Protein AF-A0A929PJK2-F1 (afdb_monomer_lite)

Secondary structure (DSSP, 8-state):
-PPP---EEEE-SSSEEEES--GGGT--TT-EEEEEEEEEEEE-TTS-EEEEEEEEEEEEEEEEE-SS-EEEEE---

Sequence (77 aa):
MTGIEGKVAGIINVYTVVINRGYEDGIEEDMRFVIYELGEEIKDPEGESLGIFENVKAKVEVVNVQEKFSTAETYET

Structure (mmCIF, N/CA/C/O backbone):
data_AF-A0A929PJK2-F1
#
_entry.id   AF-A0A929PJK2-F1
#
loop_
_atom_site.group_PDB
_atom_site.id
_atom_site.type_symbol
_atom_site.label_atom_id
_atom_site.label_alt_id
_atom_site.label_comp_id
_atom_site.label_asym_id
_atom_site.label_entity_id
_atom_site.label_seq_id
_atom_site.pdbx_PDB_ins_code
_atom_site.Cartn_x
_atom_site.Cartn_y
_atom_site.Cartn_z
_atom_site.occupancy
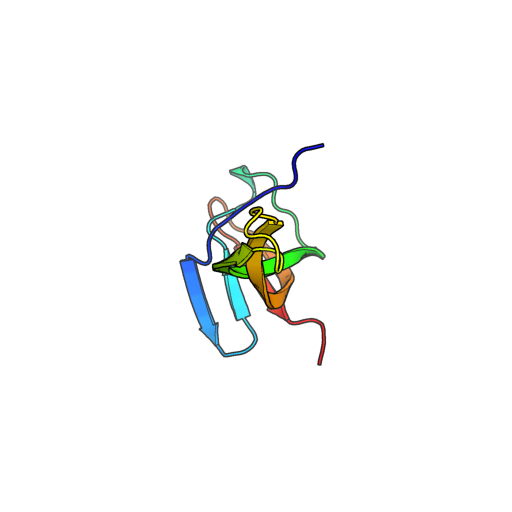_atom_site.B_iso_or_equiv
_atom_site.auth_seq_id
_atom_site.auth_comp_id
_atom_site.auth_asym_id
_atom_site.auth_atom_id
_atom_site.pdbx_PDB_model_num
ATOM 1 N N . MET A 1 1 ? -4.665 17.272 -9.869 1.00 42.72 1 MET A N 1
ATOM 2 C CA . MET A 1 1 ? -5.049 16.603 -8.612 1.00 42.72 1 MET A CA 1
ATOM 3 C C . MET A 1 1 ? -3.954 15.608 -8.321 1.00 42.72 1 MET A C 1
ATOM 5 O O . MET A 1 1 ? -3.759 14.707 -9.122 1.00 42.72 1 MET A O 1
ATOM 9 N N . THR A 1 2 ? -3.163 15.858 -7.288 1.00 65.12 2 THR A N 1
ATOM 10 C CA . THR A 1 2 ? -2.106 14.944 -6.847 1.00 65.12 2 THR A CA 1
ATOM 11 C C . THR A 1 2 ? -2.788 13.840 -6.042 1.00 65.12 2 THR A C 1
ATOM 13 O O . THR A 1 2 ? -3.576 14.162 -5.154 1.00 65.12 2 THR A O 1
ATOM 16 N N . GLY A 1 3 ? -2.580 12.572 -6.396 1.00 84.75 3 GLY A N 1
ATOM 17 C CA . GLY A 1 3 ? -3.090 11.451 -5.601 1.00 84.75 3 GLY A CA 1
ATOM 18 C C . GLY A 1 3 ? -2.425 11.413 -4.222 1.00 84.75 3 GLY A C 1
ATOM 19 O O . GLY A 1 3 ? -1.354 11.991 -4.037 1.00 84.75 3 GLY A O 1
ATOM 20 N N . ILE A 1 4 ? -3.058 10.756 -3.248 1.00 94.88 4 ILE A N 1
ATOM 21 C CA . ILE A 1 4 ? -2.415 10.488 -1.958 1.00 94.88 4 ILE A CA 1
ATOM 22 C C . ILE A 1 4 ? -1.436 9.331 -2.157 1.00 94.88 4 ILE A C 1
ATOM 24 O O . ILE A 1 4 ? -1.809 8.280 -2.673 1.00 94.88 4 ILE A O 1
ATOM 28 N N . GLU A 1 5 ? -0.193 9.522 -1.723 1.00 95.75 5 GLU A N 1
ATOM 29 C CA . GLU A 1 5 ? 0.851 8.500 -1.762 1.00 95.75 5 GLU A CA 1
ATOM 30 C C . GLU A 1 5 ? 1.311 8.129 -0.347 1.00 95.75 5 GLU A C 1
ATOM 32 O O . GLU A 1 5 ? 1.409 8.962 0.566 1.00 95.75 5 GLU A O 1
ATOM 37 N N . GLY A 1 6 ? 1.629 6.850 -0.166 1.00 96.06 6 GLY A N 1
ATOM 38 C CA . GLY A 1 6 ? 2.067 6.274 1.098 1.00 96.06 6 GLY A CA 1
ATOM 39 C C . GLY A 1 6 ? 3.072 5.149 0.887 1.00 96.06 6 GLY A C 1
ATOM 40 O O . GLY A 1 6 ? 3.403 4.769 -0.232 1.00 96.06 6 GLY A O 1
ATOM 41 N N . LYS A 1 7 ? 3.572 4.612 1.994 1.00 97.88 7 LYS A N 1
ATOM 42 C CA . LYS A 1 7 ? 4.458 3.450 2.042 1.00 97.88 7 LYS A CA 1
ATOM 43 C C . LYS A 1 7 ? 3.799 2.348 2.856 1.00 97.88 7 LYS A C 1
ATOM 45 O O . LYS A 1 7 ? 3.117 2.620 3.847 1.00 97.88 7 LYS A O 1
ATOM 50 N N . VAL A 1 8 ? 4.066 1.104 2.470 1.00 97.94 8 VAL A N 1
ATOM 51 C CA . VAL A 1 8 ? 3.697 -0.068 3.268 1.00 97.94 8 VAL A CA 1
ATOM 52 C C . VAL A 1 8 ? 4.536 -0.059 4.548 1.00 97.94 8 VAL A C 1
ATOM 54 O O . VAL A 1 8 ? 5.758 -0.187 4.497 1.00 97.94 8 VAL A O 1
ATOM 57 N N . ALA A 1 9 ? 3.884 0.132 5.694 1.00 98.44 9 ALA A N 1
ATOM 58 C CA . ALA A 1 9 ? 4.511 0.115 7.017 1.00 98.44 9 ALA A CA 1
ATOM 59 C C . ALA A 1 9 ? 4.611 -1.303 7.600 1.00 98.44 9 ALA A C 1
ATOM 61 O O . ALA A 1 9 ? 5.437 -1.556 8.475 1.00 98.44 9 ALA A O 1
ATOM 62 N N . GLY A 1 10 ? 3.776 -2.226 7.121 1.00 98.12 10 GLY A N 1
ATOM 63 C CA . GLY A 1 10 ? 3.763 -3.618 7.553 1.00 98.12 10 GLY A CA 1
ATOM 64 C C . GLY A 1 10 ? 2.869 -4.482 6.668 1.00 98.12 10 GLY A C 1
ATOM 65 O O . GLY A 1 10 ? 1.931 -3.989 6.046 1.00 98.12 10 GLY A O 1
ATOM 66 N N . ILE A 1 11 ? 3.165 -5.778 6.625 1.00 97.94 11 ILE A N 1
ATOM 67 C CA . ILE A 1 11 ? 2.359 -6.798 5.948 1.00 97.94 11 ILE A CA 1
ATOM 68 C C . ILE A 1 11 ? 1.833 -7.715 7.049 1.00 97.94 11 ILE A C 1
ATOM 70 O O . ILE A 1 11 ? 2.623 -8.371 7.727 1.00 97.94 11 ILE A O 1
ATOM 74 N N . ILE A 1 12 ? 0.518 -7.713 7.271 1.00 97.94 12 ILE A N 1
ATOM 75 C CA . ILE A 1 12 ? -0.107 -8.507 8.339 1.00 97.94 12 ILE A CA 1
ATOM 76 C C . ILE A 1 12 ? -0.274 -9.953 7.878 1.00 97.94 12 ILE A C 1
ATOM 78 O O . ILE A 1 12 ? 0.002 -10.891 8.624 1.00 97.94 12 ILE A O 1
ATOM 82 N N . ASN A 1 13 ? -0.721 -10.130 6.637 1.00 96.06 13 ASN A N 1
ATOM 83 C CA . ASN A 1 13 ? -0.842 -11.415 5.962 1.00 96.06 13 ASN A CA 1
ATOM 84 C C . ASN A 1 13 ? -0.802 -11.189 4.434 1.00 96.06 13 ASN A C 1
ATOM 86 O O . ASN A 1 13 ? -0.548 -10.079 3.975 1.00 96.06 13 ASN A O 1
ATOM 90 N N . VAL A 1 14 ? -1.037 -12.238 3.643 1.00 94.31 14 VAL A N 1
ATOM 91 C CA . VAL A 1 14 ? -0.965 -12.176 2.170 1.00 94.31 14 VAL A CA 1
ATOM 92 C C . VAL A 1 14 ? -2.038 -11.296 1.512 1.00 94.31 14 VAL A C 1
ATOM 94 O O . VAL A 1 14 ? -1.868 -10.917 0.359 1.00 94.31 14 VAL A O 1
ATOM 97 N N . TYR A 1 15 ? -3.108 -10.957 2.232 1.00 96.12 15 TYR A N 1
ATOM 98 C CA . TYR A 1 15 ? -4.227 -10.141 1.759 1.00 96.12 15 TYR A CA 1
ATOM 99 C C . TYR A 1 15 ? -4.293 -8.760 2.422 1.00 96.12 15 TYR A C 1
ATOM 101 O O . TYR A 1 15 ? -4.936 -7.876 1.872 1.00 96.12 15 TYR A O 1
ATOM 109 N N . THR A 1 16 ? -3.633 -8.551 3.569 1.00 97.75 16 THR A N 1
ATOM 110 C CA . THR A 1 16 ? -3.781 -7.338 4.393 1.00 97.75 16 THR A CA 1
ATOM 111 C C . THR A 1 16 ? -2.449 -6.621 4.625 1.00 97.75 16 THR A C 1
ATOM 113 O O . THR A 1 16 ? -1.484 -7.206 5.136 1.00 97.75 16 THR A O 1
ATOM 116 N N . VAL A 1 17 ? -2.423 -5.314 4.356 1.00 98.44 17 VAL A N 1
ATOM 117 C CA . VAL A 1 17 ? -1.262 -4.436 4.577 1.00 98.44 17 VAL A CA 1
ATOM 118 C C . VAL A 1 17 ? -1.593 -3.253 5.483 1.00 98.44 17 VAL A C 1
ATOM 120 O O . VAL A 1 17 ? -2.747 -2.851 5.605 1.00 98.44 17 VAL A O 1
ATOM 123 N N . VAL A 1 18 ? -0.556 -2.664 6.079 1.00 98.69 18 VAL A N 1
ATOM 124 C CA . VAL A 1 18 ? -0.610 -1.388 6.801 1.00 98.69 18 VAL A CA 1
ATOM 125 C C . VAL A 1 18 ? -0.014 -0.296 5.918 1.00 98.69 18 VAL A C 1
ATOM 127 O O . VAL A 1 18 ? 1.143 -0.403 5.505 1.00 98.69 18 VAL A O 1
ATOM 130 N N . ILE A 1 19 ? -0.767 0.771 5.666 1.00 98.56 19 ILE A N 1
ATOM 131 C CA . ILE A 1 19 ? -0.313 1.965 4.943 1.00 98.56 19 ILE A CA 1
ATOM 132 C C . ILE A 1 19 ? 0.017 3.043 5.976 1.00 98.56 19 ILE A C 1
ATOM 134 O O . ILE A 1 19 ? -0.777 3.297 6.881 1.00 98.56 19 ILE A O 1
ATOM 138 N N . ASN A 1 20 ? 1.166 3.711 5.849 1.00 98.50 20 ASN A N 1
ATOM 139 C CA . ASN A 1 20 ? 1.598 4.790 6.756 1.00 98.50 20 ASN A CA 1
ATOM 140 C C . ASN A 1 20 ? 0.833 6.120 6.560 1.00 98.50 20 ASN A C 1
ATOM 142 O O . ASN A 1 20 ? 1.431 7.202 6.598 1.00 98.50 20 ASN A O 1
ATOM 146 N N . ARG A 1 21 ? -0.463 6.028 6.268 1.00 98.56 21 ARG A N 1
ATOM 147 C CA . ARG A 1 21 ? -1.372 7.147 6.050 1.00 98.56 21 ARG A CA 1
ATOM 148 C C . ARG A 1 21 ? -2.669 6.892 6.792 1.00 98.56 21 ARG A C 1
ATOM 150 O O . ARG A 1 21 ? -3.241 5.810 6.646 1.00 98.56 21 ARG A O 1
ATOM 157 N N . GLY A 1 22 ? -3.087 7.857 7.598 1.00 98.38 22 GLY A N 1
ATOM 158 C CA . GLY A 1 22 ? -4.320 7.810 8.380 1.00 98.38 22 GLY A CA 1
ATOM 159 C C . GLY A 1 22 ? -5.288 8.924 8.000 1.00 98.38 22 GLY A C 1
ATOM 160 O O . GLY A 1 22 ? -5.128 9.575 6.966 1.00 98.38 22 GLY A O 1
ATOM 161 N N . TYR A 1 23 ? -6.286 9.176 8.847 1.00 97.94 23 TYR A N 1
ATOM 162 C CA . TYR A 1 23 ? -7.253 10.249 8.594 1.00 97.94 23 TYR A CA 1
ATOM 163 C C . TYR A 1 23 ? -6.599 11.641 8.604 1.00 97.94 23 TYR A C 1
ATOM 165 O O . TYR A 1 23 ? -7.100 12.547 7.942 1.00 97.94 23 TYR A O 1
ATOM 173 N N . GLU A 1 24 ? -5.467 11.827 9.301 1.00 98.12 24 GLU A N 1
ATOM 174 C CA . GLU A 1 24 ? -4.707 13.089 9.261 1.00 98.12 24 GLU A CA 1
ATOM 175 C C . GLU A 1 24 ? -4.121 13.369 7.868 1.00 98.12 24 GLU A C 1
ATOM 177 O O . GLU A 1 24 ? -3.909 14.526 7.507 1.00 98.12 24 GLU A O 1
ATOM 182 N N . ASP A 1 25 ? -3.903 12.322 7.068 1.00 97.75 25 ASP A N 1
ATOM 183 C CA . ASP A 1 25 ? -3.429 12.406 5.686 1.00 97.75 25 ASP A CA 1
ATOM 184 C C . ASP A 1 25 ? -4.582 12.437 4.661 1.00 97.75 25 ASP A C 1
ATOM 186 O O . ASP A 1 25 ? -4.331 12.434 3.455 1.00 97.75 25 ASP A O 1
ATOM 190 N N . GLY A 1 26 ? -5.841 12.454 5.119 1.00 97.12 26 GLY A N 1
ATOM 191 C CA . GLY A 1 26 ? -7.029 12.448 4.261 1.00 97.12 26 GLY A CA 1
ATOM 192 C C . GLY A 1 26 ? -7.422 11.071 3.724 1.00 97.12 26 GLY A C 1
ATOM 193 O O . GLY A 1 26 ? -8.088 11.004 2.696 1.00 97.12 26 GLY A O 1
ATOM 194 N N . ILE A 1 27 ? -7.000 9.982 4.377 1.00 98.06 27 ILE A N 1
ATOM 195 C CA . ILE A 1 27 ? -7.465 8.630 4.043 1.00 98.06 27 ILE A CA 1
ATOM 196 C C . ILE A 1 27 ? -8.887 8.416 4.565 1.00 98.06 27 ILE A C 1
ATOM 198 O O . ILE A 1 27 ? -9.184 8.726 5.718 1.00 98.06 27 ILE A O 1
ATOM 202 N N . GLU A 1 28 ? -9.729 7.812 3.733 1.00 98.12 28 GLU A N 1
ATOM 203 C CA . GLU A 1 28 ? -11.078 7.361 4.072 1.00 98.12 28 GLU A CA 1
ATOM 204 C C . GLU A 1 28 ? -11.208 5.854 3.791 1.00 98.12 28 GLU A C 1
ATOM 206 O O . GLU A 1 28 ? -10.414 5.278 3.039 1.00 98.12 28 GLU A O 1
ATOM 211 N N . GLU A 1 29 ? -12.194 5.205 4.412 1.00 97.81 29 GLU A N 1
ATOM 212 C CA . GLU A 1 29 ? -12.582 3.835 4.049 1.00 97.81 29 GLU A CA 1
ATOM 213 C C . GLU A 1 29 ? -13.036 3.782 2.579 1.00 97.81 29 GLU A C 1
ATOM 215 O O . GLU A 1 29 ? -13.362 4.808 1.980 1.00 97.81 29 GLU A O 1
ATOM 220 N N . ASP A 1 30 ? -12.981 2.598 1.968 1.00 97.44 30 ASP A N 1
ATOM 221 C CA . ASP A 1 30 ? -13.274 2.358 0.544 1.00 97.44 30 ASP A CA 1
ATOM 222 C C . ASP A 1 30 ? -12.302 3.032 -0.453 1.00 97.44 30 ASP A C 1
ATOM 224 O O . ASP A 1 30 ? -12.379 2.800 -1.667 1.00 97.44 30 ASP A O 1
ATOM 228 N N . MET A 1 31 ? -11.328 3.827 0.014 1.00 97.25 31 MET A N 1
ATOM 229 C CA . MET A 1 31 ? -10.250 4.323 -0.844 1.00 97.25 31 MET A CA 1
ATOM 230 C C . MET A 1 31 ? -9.404 3.167 -1.375 1.00 97.25 31 MET A C 1
ATOM 232 O O . MET A 1 31 ? -9.038 2.243 -0.648 1.00 97.25 31 MET A O 1
ATOM 236 N N . ARG A 1 32 ? -9.040 3.242 -2.658 1.00 96.81 32 ARG A N 1
ATOM 237 C CA . ARG A 1 32 ? -8.276 2.195 -3.341 1.00 96.81 32 ARG A CA 1
ATOM 238 C C . ARG A 1 32 ? -6.863 2.641 -3.649 1.00 96.81 32 ARG A C 1
ATOM 240 O O . ARG A 1 32 ? -6.646 3.726 -4.184 1.00 96.81 32 ARG A O 1
ATOM 247 N N . PHE A 1 33 ? -5.922 1.747 -3.385 1.00 96.75 33 PHE A N 1
ATOM 248 C CA . PHE A 1 33 ? -4.504 1.943 -3.641 1.00 96.75 33 PHE A CA 1
ATOM 249 C C . PHE A 1 33 ? -3.949 0.837 -4.531 1.00 96.75 33 PHE A C 1
ATOM 251 O O . PHE A 1 33 ? -4.380 -0.318 -4.482 1.00 96.75 33 PHE A O 1
ATOM 258 N N . VAL A 1 34 ? -2.946 1.202 -5.324 1.00 96.38 34 VAL A N 1
ATOM 259 C CA . VAL A 1 34 ? -2.075 0.255 -6.019 1.00 96.38 34 VAL A CA 1
ATOM 260 C C . VAL A 1 34 ? -0.783 0.159 -5.221 1.00 96.38 34 VAL A C 1
ATOM 262 O O . VAL A 1 34 ? -0.127 1.166 -4.967 1.00 96.38 34 VAL A O 1
ATOM 265 N N . ILE A 1 35 ? -0.419 -1.053 -4.818 1.00 96.44 35 ILE A N 1
ATOM 266 C CA . ILE A 1 35 ? 0.878 -1.341 -4.212 1.00 96.44 35 ILE A CA 1
ATOM 267 C C . ILE A 1 35 ? 1.819 -1.721 -5.340 1.00 96.44 35 ILE A C 1
ATOM 269 O O . ILE A 1 35 ? 1.537 -2.650 -6.096 1.00 96.44 35 ILE A O 1
ATOM 273 N N . TYR A 1 36 ? 2.946 -1.031 -5.434 1.00 96.31 36 TYR A N 1
ATOM 274 C CA . TYR A 1 36 ? 3.965 -1.288 -6.438 1.00 96.31 36 TYR A CA 1
ATOM 275 C C . TYR A 1 36 ? 5.366 -1.192 -5.835 1.00 96.31 36 TYR A C 1
ATOM 277 O O . TYR A 1 36 ? 5.573 -0.657 -4.745 1.00 96.31 36 TYR A O 1
ATOM 285 N N . GLU A 1 37 ? 6.326 -1.752 -6.555 1.00 96.12 37 GLU A N 1
ATOM 286 C CA . GLU A 1 37 ? 7.754 -1.658 -6.278 1.00 96.12 37 GLU A CA 1
ATOM 287 C C . GLU A 1 37 ? 8.433 -0.946 -7.448 1.00 96.12 37 GLU A C 1
ATOM 289 O O . GLU A 1 37 ? 8.130 -1.234 -8.606 1.00 96.12 37 GLU A O 1
ATOM 294 N N . LEU A 1 38 ? 9.355 -0.030 -7.153 1.00 94.81 38 LEU A N 1
ATOM 295 C CA . LEU A 1 38 ? 10.189 0.596 -8.175 1.00 94.81 38 LEU A CA 1
ATOM 296 C C . LEU A 1 38 ? 11.279 -0.387 -8.617 1.00 94.81 38 LEU A C 1
ATOM 298 O O . LEU A 1 38 ? 12.071 -0.852 -7.797 1.00 94.81 38 LEU A O 1
ATOM 302 N N . GLY A 1 39 ? 11.290 -0.705 -9.907 1.00 94.19 39 GLY A N 1
ATOM 303 C CA . GLY A 1 39 ? 12.258 -1.575 -10.559 1.00 94.19 39 GLY A CA 1
ATOM 304 C C . GLY A 1 39 ? 13.356 -0.803 -11.286 1.00 94.19 39 GLY A C 1
ATOM 305 O O . GLY A 1 39 ? 13.753 0.292 -10.893 1.00 94.19 39 GLY A O 1
ATOM 306 N N . GLU A 1 40 ? 13.866 -1.407 -12.356 1.00 94.94 40 GLU A N 1
ATOM 307 C CA . GLU A 1 40 ? 14.917 -0.816 -13.182 1.00 94.94 40 GLU A CA 1
ATOM 308 C C . GLU A 1 40 ? 14.380 0.306 -14.083 1.00 94.94 40 GLU A C 1
ATOM 310 O O . GLU A 1 40 ? 13.189 0.380 -14.395 1.00 94.94 40 GLU A O 1
ATOM 315 N N . GLU A 1 41 ? 15.287 1.181 -14.516 1.00 96.50 41 GLU A N 1
ATOM 316 C CA . GLU A 1 41 ? 15.013 2.128 -15.591 1.00 96.50 41 GLU A CA 1
ATOM 317 C C . GLU A 1 41 ? 14.834 1.361 -16.905 1.00 96.50 41 GLU A C 1
ATOM 319 O O . GLU A 1 41 ? 15.727 0.631 -17.340 1.00 96.50 41 GLU A O 1
ATOM 324 N N . ILE A 1 42 ? 13.686 1.538 -17.549 1.00 96.75 42 ILE A N 1
ATOM 325 C CA . ILE A 1 42 ? 13.426 0.975 -18.868 1.00 96.75 42 ILE A CA 1
ATOM 326 C C . ILE A 1 42 ? 13.988 1.929 -19.908 1.00 96.75 42 ILE A C 1
ATOM 328 O O . ILE A 1 42 ? 13.719 3.127 -19.872 1.00 96.75 42 ILE A O 1
ATOM 332 N N . LYS A 1 43 ? 14.750 1.383 -20.853 1.00 97.31 43 LYS A N 1
ATOM 333 C CA . LYS A 1 43 ? 15.239 2.113 -22.020 1.00 97.31 43 LYS A CA 1
ATOM 334 C C . LYS A 1 43 ? 14.637 1.531 -23.279 1.00 97.31 43 LYS A C 1
ATOM 336 O O . LYS A 1 43 ? 14.390 0.325 -23.351 1.00 97.31 43 LYS A O 1
ATOM 341 N N . ASP A 1 44 ? 14.402 2.382 -24.261 1.00 96.31 44 ASP A N 1
ATOM 342 C CA . ASP A 1 44 ? 14.090 1.913 -25.598 1.00 96.31 44 ASP A CA 1
ATOM 343 C C . ASP A 1 44 ? 15.336 1.266 -26.252 1.00 96.31 44 A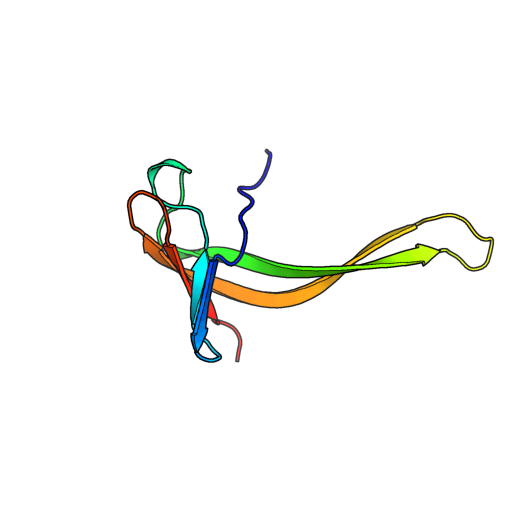SP A C 1
ATOM 345 O O . ASP A 1 44 ? 16.453 1.363 -25.725 1.00 96.31 44 ASP A O 1
ATOM 349 N N . PRO A 1 45 ? 15.182 0.571 -27.392 1.00 96.12 45 PRO A N 1
ATOM 350 C CA . PRO A 1 45 ? 16.313 -0.038 -28.095 1.00 96.12 45 PRO A CA 1
ATOM 351 C C . PRO A 1 45 ? 17.378 0.955 -28.591 1.00 96.12 45 PRO A C 1
ATOM 353 O O . PRO A 1 45 ? 18.505 0.536 -28.855 1.00 96.12 45 PRO A O 1
ATOM 356 N N . GLU A 1 46 ? 17.044 2.244 -28.698 1.00 96.81 46 GLU A N 1
ATOM 357 C CA . GLU A 1 46 ? 17.944 3.322 -29.126 1.00 96.81 46 GLU A CA 1
ATOM 358 C C . GLU A 1 46 ? 18.695 3.963 -27.937 1.00 96.81 46 GLU A C 1
ATOM 360 O O . GLU A 1 46 ? 19.605 4.774 -28.127 1.00 96.81 46 GLU A O 1
ATOM 365 N N . GLY A 1 47 ? 18.375 3.553 -26.704 1.00 93.88 47 GLY A N 1
ATOM 366 C CA . GLY A 1 47 ? 19.030 3.962 -25.464 1.00 93.88 47 GLY A CA 1
ATOM 367 C C . GLY A 1 47 ? 18.359 5.125 -24.726 1.00 93.88 47 GLY A C 1
ATOM 368 O O . GLY A 1 47 ? 18.899 5.561 -23.702 1.00 93.88 47 GLY A O 1
ATOM 369 N N . GLU A 1 48 ? 17.210 5.618 -25.192 1.00 97.12 48 GLU A N 1
ATOM 370 C CA . GLU A 1 48 ? 16.426 6.653 -24.512 1.00 97.12 48 GLU A CA 1
ATOM 371 C C . GLU A 1 48 ? 15.721 6.074 -23.278 1.00 97.12 48 GLU A C 1
ATOM 373 O O . GLU A 1 48 ? 15.139 4.992 -23.326 1.00 97.12 48 GLU A O 1
ATOM 378 N N . SER A 1 49 ? 15.773 6.790 -22.149 1.00 96.38 49 SER A N 1
ATOM 379 C CA . SER A 1 49 ? 15.060 6.391 -20.932 1.00 96.38 49 SER A CA 1
ATOM 380 C C . SER A 1 49 ? 13.557 6.613 -21.076 1.00 96.38 49 SER A C 1
ATOM 382 O O . SER A 1 49 ? 13.106 7.727 -21.334 1.00 96.38 49 SER A O 1
ATOM 384 N N . LEU A 1 50 ? 12.786 5.553 -20.842 1.00 96.06 50 LEU A N 1
ATOM 385 C CA . LEU A 1 50 ? 11.325 5.556 -20.786 1.00 96.06 50 LEU A CA 1
ATOM 386 C C . LEU A 1 50 ? 10.793 5.718 -19.349 1.00 96.06 50 LEU A C 1
ATOM 388 O O . LEU A 1 50 ? 9.582 5.816 -19.155 1.00 96.06 50 LEU A O 1
ATOM 392 N N . GLY A 1 51 ? 11.681 5.761 -18.348 1.00 95.69 51 GLY A N 1
ATOM 393 C CA . GLY A 1 51 ? 11.345 5.924 -16.932 1.00 95.69 51 GLY A CA 1
ATOM 394 C C . GLY A 1 51 ? 11.598 4.681 -16.074 1.00 95.69 51 GLY A C 1
ATOM 395 O O . GLY A 1 51 ? 12.109 3.664 -16.539 1.00 95.69 51 GLY A O 1
ATOM 396 N N . ILE A 1 52 ? 11.260 4.777 -14.785 1.00 95.88 52 ILE A N 1
ATOM 397 C CA . ILE A 1 52 ? 11.418 3.684 -13.816 1.00 95.88 52 ILE A CA 1
ATOM 398 C C . ILE A 1 52 ? 10.227 2.731 -13.917 1.00 95.88 52 ILE A C 1
ATOM 400 O O . ILE A 1 52 ? 9.078 3.167 -13.888 1.00 95.88 52 ILE A O 1
ATOM 404 N N . PHE A 1 53 ? 10.492 1.429 -14.011 1.00 94.62 53 PHE A N 1
ATOM 405 C CA . PHE A 1 53 ? 9.440 0.418 -14.034 1.00 94.62 53 PHE A CA 1
ATOM 406 C C . PHE A 1 53 ? 8.693 0.359 -12.695 1.00 94.62 53 PHE A C 1
ATOM 408 O O . PHE A 1 53 ? 9.288 0.060 -11.662 1.00 94.62 53 PHE A O 1
ATOM 415 N N . GLU A 1 54 ? 7.382 0.584 -12.708 1.00 94.81 54 GLU A N 1
ATOM 416 C CA . GLU A 1 54 ? 6.518 0.414 -11.536 1.00 94.81 54 GLU A CA 1
ATOM 417 C C . GLU A 1 54 ? 5.897 -0.989 -11.543 1.00 94.81 54 GLU A C 1
ATOM 419 O O . GLU A 1 54 ? 4.899 -1.262 -12.213 1.00 94.81 54 GLU A O 1
ATOM 424 N N . ASN A 1 55 ? 6.503 -1.914 -10.798 1.00 95.00 55 ASN A N 1
ATOM 425 C CA . ASN A 1 55 ? 6.048 -3.296 -10.712 1.00 95.00 55 ASN A CA 1
ATOM 426 C C . ASN A 1 55 ? 4.879 -3.428 -9.727 1.00 95.00 55 ASN A C 1
ATOM 428 O O . ASN A 1 55 ? 5.092 -3.548 -8.516 1.00 95.00 55 ASN A O 1
ATOM 432 N N . VAL A 1 56 ? 3.648 -3.415 -10.240 1.00 95.06 56 VAL A N 1
ATOM 433 C CA . VAL A 1 56 ? 2.425 -3.579 -9.440 1.00 95.06 56 VAL A CA 1
ATOM 434 C C . VAL A 1 56 ? 2.393 -4.951 -8.760 1.00 95.06 56 VAL A C 1
ATOM 436 O O . VAL A 1 56 ? 2.446 -5.990 -9.412 1.00 95.06 56 VAL A O 1
ATOM 439 N N . LYS A 1 57 ? 2.268 -4.949 -7.431 1.00 94.81 57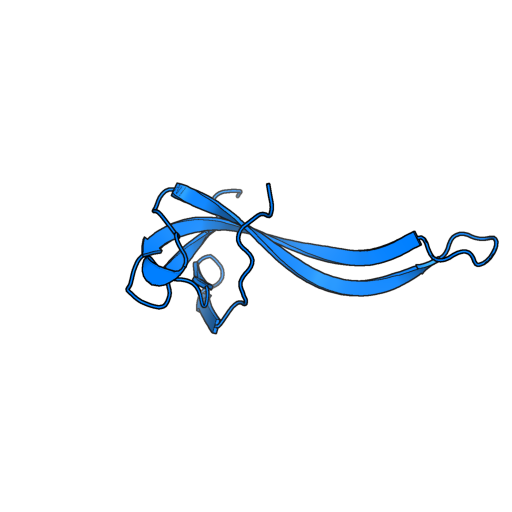 LYS A N 1
ATOM 440 C CA . LYS A 1 57 ? 2.198 -6.147 -6.583 1.00 94.81 57 LYS A CA 1
ATOM 441 C C . LYS A 1 57 ? 0.773 -6.505 -6.182 1.00 94.81 57 LYS A C 1
ATOM 443 O O . LYS A 1 57 ? 0.459 -7.685 -6.084 1.00 94.81 57 LYS A O 1
ATOM 448 N N . ALA A 1 58 ? -0.065 -5.506 -5.913 1.00 95.44 58 ALA A N 1
ATOM 449 C CA . ALA A 1 58 ? -1.438 -5.716 -5.466 1.00 95.44 58 ALA A CA 1
ATOM 450 C C . ALA A 1 58 ? -2.295 -4.466 -5.680 1.00 95.44 58 ALA A C 1
ATOM 452 O O . ALA A 1 58 ? -1.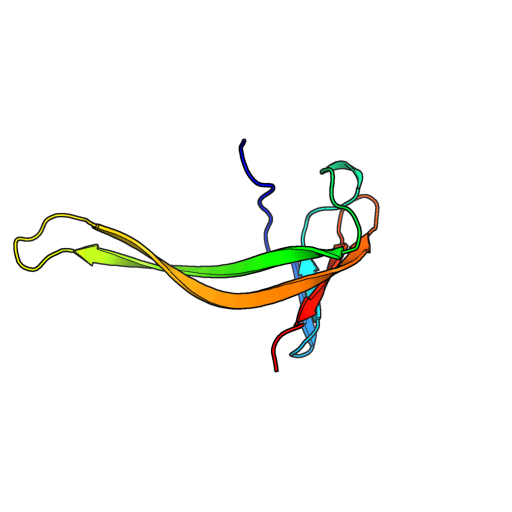782 -3.347 -5.733 1.00 95.44 58 ALA A O 1
ATOM 453 N N . LYS A 1 59 ? -3.613 -4.659 -5.725 1.00 97.06 59 LYS A N 1
ATOM 454 C CA . LYS A 1 59 ? -4.592 -3.587 -5.540 1.00 97.06 59 LYS A CA 1
ATOM 455 C C . LYS A 1 59 ? -5.346 -3.838 -4.247 1.00 97.06 59 LYS A C 1
ATOM 457 O O . LYS A 1 59 ? -5.789 -4.961 -4.014 1.00 97.06 59 LYS A O 1
ATOM 462 N N . VAL A 1 60 ? -5.470 -2.808 -3.423 1.00 97.69 60 VAL A N 1
ATOM 463 C CA . VAL A 1 60 ? -6.070 -2.909 -2.091 1.00 97.69 60 VAL A CA 1
ATOM 464 C C . VAL A 1 60 ? -7.103 -1.814 -1.863 1.00 97.69 60 VAL A C 1
ATOM 466 O O . VAL A 1 60 ? -7.007 -0.735 -2.449 1.00 97.69 60 VAL A O 1
ATOM 469 N N . GLU A 1 61 ? -8.086 -2.104 -1.025 1.00 98.25 61 GLU A N 1
ATOM 470 C CA . GLU A 1 61 ? -9.134 -1.191 -0.572 1.00 98.25 61 GLU A CA 1
ATOM 471 C C . GLU A 1 61 ? -8.983 -0.985 0.937 1.00 98.25 61 GLU A C 1
ATOM 473 O O . GLU A 1 61 ? -8.711 -1.936 1.672 1.00 98.25 61 GLU A O 1
ATOM 478 N N . VAL A 1 62 ? -9.070 0.260 1.397 1.00 98.38 62 VAL A N 1
ATOM 479 C CA . VAL A 1 62 ? -8.917 0.609 2.812 1.00 98.38 62 VAL A CA 1
ATOM 480 C C . VAL A 1 62 ? -10.128 0.115 3.602 1.00 98.38 62 VAL A C 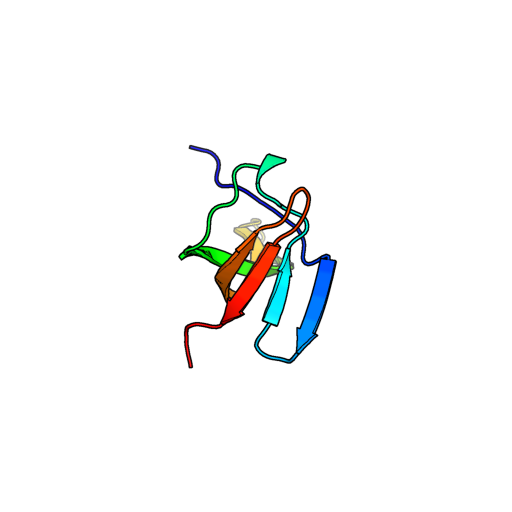1
ATOM 482 O O . VAL A 1 62 ? -11.253 0.515 3.323 1.00 98.38 62 VAL A O 1
ATOM 485 N N . VAL A 1 63 ? -9.875 -0.712 4.622 1.00 98.44 63 VAL A N 1
ATOM 486 C CA . VAL A 1 63 ? -10.909 -1.333 5.476 1.00 98.44 63 VAL A CA 1
ATOM 487 C C . VAL A 1 63 ? -10.956 -0.766 6.896 1.00 98.44 63 VAL A C 1
ATOM 489 O O . VAL A 1 63 ? -11.910 -1.002 7.628 1.00 98.44 63 VAL A O 1
ATOM 492 N N . ASN A 1 64 ? -9.902 -0.072 7.333 1.00 98.56 64 ASN A N 1
ATOM 493 C CA . ASN A 1 64 ? -9.869 0.597 8.632 1.00 98.56 64 ASN A CA 1
ATOM 494 C C . ASN A 1 64 ? -8.918 1.792 8.581 1.00 98.56 64 ASN A C 1
ATOM 496 O O . ASN A 1 64 ? -7.794 1.668 8.080 1.00 98.56 64 ASN A O 1
ATOM 500 N N . VAL A 1 65 ? -9.341 2.921 9.147 1.00 98.69 65 VAL A N 1
ATOM 501 C CA . VAL A 1 65 ? -8.540 4.146 9.227 1.00 98.69 65 VAL A CA 1
ATOM 502 C C . VAL A 1 65 ? -8.319 4.543 10.683 1.00 98.69 65 VAL A C 1
ATOM 504 O O . VAL A 1 65 ? -9.255 4.658 11.471 1.00 98.69 65 VAL A O 1
ATOM 507 N N . GLN A 1 66 ? -7.062 4.796 11.033 1.00 98.56 66 GLN A N 1
ATOM 508 C CA . GLN A 1 66 ? -6.635 5.343 12.320 1.00 98.56 66 GLN A CA 1
ATOM 509 C C . GLN A 1 66 ? -5.974 6.709 12.105 1.00 98.56 66 GLN A C 1
ATOM 511 O O . GLN A 1 66 ? -5.873 7.190 10.979 1.00 98.56 66 GLN A O 1
ATOM 516 N N . GLU A 1 67 ? -5.504 7.345 13.182 1.00 98.38 67 GLU A N 1
ATOM 517 C CA . GLU A 1 67 ? -4.924 8.698 13.131 1.00 98.38 67 GLU A CA 1
ATOM 518 C C . GLU A 1 67 ? -3.791 8.818 12.114 1.00 98.38 67 GLU A C 1
ATOM 520 O O . GLU A 1 67 ? -3.819 9.696 11.258 1.00 98.38 67 GLU A O 1
ATOM 525 N N . LYS A 1 68 ? -2.838 7.882 12.157 1.00 98.38 68 LYS A N 1
ATOM 526 C CA . LYS A 1 68 ? -1.574 7.970 11.401 1.00 98.38 68 LYS A CA 1
ATOM 527 C C . LYS A 1 68 ? -1.336 6.812 10.442 1.00 98.38 68 LYS A C 1
ATOM 529 O O . LYS A 1 68 ? -0.294 6.750 9.792 1.00 98.38 68 LYS A O 1
ATOM 534 N N . PHE A 1 69 ? -2.256 5.853 10.400 1.00 98.69 69 PHE A N 1
ATOM 535 C CA . PHE A 1 69 ? -2.159 4.698 9.521 1.00 98.69 69 PHE A CA 1
ATOM 536 C C . PHE A 1 69 ? -3.537 4.141 9.187 1.00 98.69 69 PHE A C 1
ATOM 538 O O . PHE A 1 69 ? -4.530 4.449 9.842 1.00 98.69 69 PHE A O 1
ATOM 545 N N . SER A 1 70 ? -3.569 3.279 8.185 1.00 98.81 70 SER A N 1
ATOM 546 C CA . SER A 1 70 ? -4.753 2.541 7.768 1.00 98.81 70 SER A CA 1
ATOM 547 C C . SER A 1 70 ? -4.369 1.106 7.434 1.00 98.81 70 SER A C 1
ATOM 549 O O . SER A 1 70 ? -3.197 0.802 7.178 1.00 98.81 70 SER A O 1
ATOM 551 N N . THR A 1 71 ? -5.348 0.210 7.460 1.00 98.69 71 THR A N 1
ATOM 552 C CA . THR A 1 71 ? -5.198 -1.143 6.920 1.00 98.69 7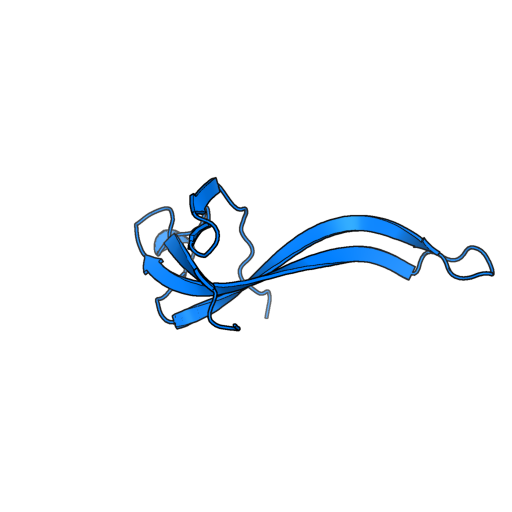1 THR A CA 1
ATOM 553 C C . THR A 1 71 ? -6.011 -1.279 5.651 1.00 98.69 71 THR A C 1
ATOM 555 O O . THR A 1 71 ? -7.139 -0.790 5.585 1.00 98.69 71 THR A O 1
ATOM 558 N N . ALA A 1 72 ? -5.449 -1.968 4.666 1.00 98.50 72 ALA A N 1
ATOM 559 C CA . ALA A 1 72 ? -6.101 -2.207 3.391 1.00 98.50 72 ALA A CA 1
ATOM 560 C C . ALA A 1 72 ? -6.008 -3.682 3.000 1.00 98.50 72 ALA A C 1
ATOM 562 O O . ALA A 1 72 ? -5.012 -4.347 3.308 1.00 98.50 72 ALA A O 1
ATOM 563 N N . GLU A 1 73 ? -7.042 -4.168 2.322 1.00 98.25 73 GLU A N 1
ATOM 564 C CA . GLU A 1 73 ? -7.183 -5.561 1.908 1.00 98.25 73 GLU A CA 1
ATOM 565 C C . GLU A 1 73 ? -7.291 -5.694 0.390 1.00 98.25 73 GLU A C 1
ATOM 567 O O . GLU A 1 73 ? -7.830 -4.821 -0.290 1.00 98.25 73 GLU A O 1
ATOM 572 N N . THR A 1 74 ? -6.760 -6.781 -0.168 1.00 96.69 74 THR A N 1
ATOM 573 C CA . THR A 1 74 ? -6.882 -7.075 -1.602 1.00 96.69 74 THR A CA 1
ATOM 574 C C . THR A 1 74 ? -8.334 -7.348 -1.989 1.00 96.69 74 THR A C 1
ATOM 576 O O . THR A 1 74 ? -8.982 -8.178 -1.354 1.00 96.69 74 THR A O 1
ATOM 579 N N . TYR A 1 75 ? -8.820 -6.728 -3.066 1.00 90.06 75 TYR A N 1
ATOM 580 C CA . TYR A 1 75 ? -10.200 -6.904 -3.553 1.00 90.06 75 TYR A CA 1
ATOM 581 C C . TYR A 1 75 ? -10.304 -7.630 -4.906 1.00 90.06 75 TYR A C 1
ATOM 583 O O . TYR A 1 75 ? -11.405 -7.935 -5.361 1.00 90.06 75 TYR A O 1
ATOM 591 N N . GLU A 1 76 ? -9.176 -7.915 -5.562 1.00 79.44 76 GLU A N 1
ATOM 592 C CA . GLU A 1 76 ? -9.117 -8.740 -6.775 1.00 79.44 76 GLU A CA 1
ATOM 593 C C . GLU A 1 76 ? -8.561 -10.123 -6.405 1.00 79.44 76 GLU A C 1
ATOM 595 O O . GLU A 1 76 ? -7.568 -10.213 -5.681 1.00 79.44 76 GLU A O 1
ATOM 600 N N . THR A 1 77 ? -9.249 -11.184 -6.842 1.00 54.84 77 THR A N 1
ATOM 601 C CA . THR A 1 77 ? -8.909 -12.595 -6.563 1.00 54.84 77 THR A CA 1
ATOM 602 C C . THR A 1 77 ? -8.058 -13.197 -7.669 1.00 54.84 77 THR A C 1
ATOM 604 O O . THR A 1 77 ? -8.327 -12.871 -8.848 1.00 54.84 77 THR A O 1
#

pLDDT: mean 94.89, std 8.85, range [42.72, 98.81]

Foldseek 3Di:
DDDQDFDFPADPDPFKTKTQAAVCSVDDFQDKDWDWDWADFDADPVGHTPGTDTHTDAMWTWDAGDDGMTMTGGDDD

Radius of gyration: 14.88 Å; chains: 1; bounding box: 32×29×42 Å